Protein AF-A0A8B9VAT6-F1 (afdb_monomer_lite)

pLDDT: mean 74.16, std 18.54, range [31.31, 91.75]

Foldseek 3Di:
DDPPPPPLAQEAEPCDACPDDPVRVVVCLVVNRHYDDNCLNNVLVVLLVVVVVVCVVVVDFPCPVCQVVLLVVVVVVQVVVQVVCCVVVDPPPDRDRRDDDPVVVVCSSDQGSVNCSVVSSVVVSVVVVPPDDPPPRDDVCVVVPPDPPDRDDDDDDPDD

Radius of gyration: 25.6 Å; chains: 1; bounding box: 52×37×75 Å

Structure (mmCIF, N/CA/C/O backbone):
data_AF-A0A8B9VAT6-F1
#
_entry.id   AF-A0A8B9VAT6-F1
#
loop_
_atom_site.group_PDB
_atom_site.id
_atom_site.type_symbol
_atom_site.label_atom_id
_atom_site.label_alt_id
_atom_site.label_comp_id
_atom_site.label_asym_id
_atom_site.label_entity_id
_atom_site.label_seq_id
_atom_site.pdbx_PDB_ins_code
_atom_site.Cartn_x
_atom_site.Cartn_y
_atom_site.Cartn_z
_atom_site.occupancy
_atom_site.B_iso_or_equiv
_atom_site.auth_seq_id
_atom_site.auth_comp_id
_atom_site.auth_asym_id
_atom_site.auth_atom_id
_atom_site.pdbx_PDB_model_num
ATOM 1 N N . MET A 1 1 ? 14.897 -12.722 -44.989 1.00 36.59 1 MET A N 1
ATOM 2 C CA . MET A 1 1 ? 15.269 -13.260 -43.665 1.00 36.59 1 MET A CA 1
ATOM 3 C C . MET A 1 1 ? 15.553 -12.080 -42.748 1.00 36.59 1 MET A C 1
ATOM 5 O O . MET A 1 1 ? 16.642 -11.536 -42.820 1.00 36.59 1 MET A O 1
ATOM 9 N N . SER A 1 2 ? 14.577 -11.650 -41.948 1.00 35.59 2 SER A N 1
ATOM 10 C CA . SER A 1 2 ? 14.833 -10.763 -40.804 1.00 35.59 2 SER A CA 1
ATOM 11 C C . SER A 1 2 ? 14.401 -11.526 -39.558 1.00 35.59 2 SER A C 1
ATOM 13 O O . SER A 1 2 ? 13.264 -12.006 -39.544 1.00 35.59 2 SER A O 1
ATOM 15 N N . PRO A 1 3 ? 15.266 -11.694 -38.545 1.00 41.88 3 PRO A N 1
ATOM 16 C CA . PRO A 1 3 ? 14.880 -12.335 -37.304 1.00 41.88 3 PRO A CA 1
ATOM 17 C C . PRO A 1 3 ? 14.012 -11.326 -36.555 1.00 41.88 3 PRO A C 1
ATOM 19 O O . PRO A 1 3 ? 14.502 -10.460 -35.835 1.00 41.88 3 PRO A O 1
ATOM 22 N N . LEU A 1 4 ? 12.703 -11.370 -36.796 1.00 43.28 4 LEU A N 1
ATOM 23 C CA . LEU A 1 4 ? 11.737 -10.692 -35.947 1.00 43.28 4 LEU A CA 1
ATOM 24 C C . LEU A 1 4 ? 11.827 -11.373 -34.586 1.00 43.28 4 LEU A C 1
ATOM 26 O O . LEU A 1 4 ? 11.283 -12.457 -34.393 1.00 43.28 4 LEU A O 1
ATOM 30 N N . LEU A 1 5 ? 12.567 -10.746 -33.671 1.00 45.16 5 LEU A N 1
ATOM 31 C CA . LEU A 1 5 ? 12.564 -11.084 -32.257 1.00 45.16 5 LEU A CA 1
ATOM 32 C C . LEU A 1 5 ? 11.091 -11.101 -31.816 1.00 45.16 5 LEU A C 1
ATOM 34 O O . LEU A 1 5 ? 10.416 -10.062 -31.777 1.00 45.16 5 LEU A O 1
ATOM 38 N N . CYS A 1 6 ? 10.566 -12.306 -31.608 1.00 42.56 6 CYS A N 1
ATOM 39 C CA . CYS A 1 6 ? 9.185 -12.527 -31.221 1.00 42.56 6 CYS A CA 1
ATOM 40 C C . CYS A 1 6 ? 9.069 -12.149 -29.745 1.00 42.56 6 CYS A C 1
ATOM 42 O O . CYS A 1 6 ? 9.354 -12.944 -28.856 1.00 42.56 6 CYS A O 1
ATOM 44 N N . LEU A 1 7 ? 8.735 -10.888 -29.482 1.00 57.84 7 LEU A N 1
ATOM 45 C CA . LEU A 1 7 ? 8.407 -10.423 -28.141 1.00 57.84 7 LEU A CA 1
ATOM 46 C C . LEU A 1 7 ? 7.005 -10.934 -27.808 1.00 57.84 7 LEU A C 1
ATOM 48 O O . LEU A 1 7 ? 6.017 -10.381 -28.280 1.00 57.84 7 LEU A O 1
ATOM 52 N N . CYS A 1 8 ? 6.934 -12.007 -27.022 1.00 60.34 8 CYS A N 1
ATOM 53 C CA . CYS A 1 8 ? 5.683 -12.645 -26.596 1.00 60.34 8 CYS A CA 1
ATOM 54 C C . CYS A 1 8 ? 5.060 -11.993 -25.346 1.00 60.34 8 CYS A C 1
ATOM 56 O O . CYS A 1 8 ? 4.186 -12.578 -24.708 1.00 60.34 8 CYS A O 1
ATOM 58 N N . PHE A 1 9 ? 5.526 -10.807 -24.956 1.00 71.50 9 PHE A N 1
ATOM 59 C CA . PHE A 1 9 ? 5.091 -10.140 -23.733 1.00 71.50 9 PHE A CA 1
ATOM 60 C C . PHE A 1 9 ? 3.952 -9.173 -24.024 1.00 71.50 9 PHE A C 1
ATOM 62 O O . PHE A 1 9 ? 4.032 -8.360 -24.940 1.00 71.50 9 PHE A O 1
ATOM 69 N N . GLN A 1 10 ? 2.903 -9.253 -23.212 1.00 81.38 10 GLN A N 1
ATOM 70 C CA . GLN A 1 10 ? 1.743 -8.364 -23.307 1.00 81.38 10 GLN A CA 1
ATOM 71 C C . GLN A 1 10 ? 1.898 -7.117 -22.422 1.00 81.38 10 GLN A C 1
ATOM 73 O O . GLN A 1 10 ? 1.242 -6.103 -22.657 1.00 81.38 10 GLN A O 1
ATOM 78 N N . ILE A 1 11 ? 2.781 -7.188 -21.419 1.00 85.62 11 ILE A N 1
ATOM 79 C CA . ILE A 1 11 ? 3.069 -6.116 -20.466 1.00 85.62 11 ILE A CA 1
ATOM 80 C C . ILE A 1 11 ? 4.584 -6.039 -20.255 1.00 85.62 11 ILE A C 1
ATOM 82 O O . ILE A 1 11 ? 5.236 -7.064 -20.053 1.00 85.62 11 ILE A O 1
ATOM 86 N N . ILE A 1 12 ? 5.127 -4.826 -20.276 1.00 86.94 12 ILE A N 1
ATOM 87 C CA . ILE A 1 12 ? 6.514 -4.505 -19.937 1.00 86.94 12 ILE A CA 1
ATOM 88 C C . ILE A 1 12 ? 6.495 -3.598 -18.709 1.00 86.94 12 ILE A C 1
ATOM 90 O O . ILE A 1 12 ? 5.801 -2.583 -18.691 1.00 86.94 12 ILE A O 1
ATOM 94 N N . VAL A 1 13 ? 7.260 -3.965 -17.684 1.00 88.81 13 VAL A N 1
ATOM 95 C CA . VAL A 1 13 ? 7.408 -3.190 -16.448 1.00 88.81 13 VAL A CA 1
ATOM 96 C C . VAL A 1 13 ? 8.849 -2.715 -16.347 1.00 88.81 13 VAL A C 1
ATOM 98 O O . VAL A 1 13 ? 9.767 -3.524 -16.220 1.00 88.81 13 VAL A O 1
ATOM 101 N N . GLU A 1 14 ? 9.060 -1.407 -16.432 1.00 89.00 14 GLU A N 1
ATOM 102 C CA . GLU A 1 14 ? 10.400 -0.825 -16.447 1.00 89.00 14 GLU A CA 1
ATOM 103 C C . GLU A 1 14 ? 10.951 -0.655 -15.025 1.00 89.00 14 GLU A C 1
ATOM 105 O O . GLU A 1 14 ? 10.884 0.412 -14.435 1.00 89.00 14 GLU A O 1
ATOM 110 N N . ALA A 1 15 ? 11.494 -1.724 -14.442 1.00 85.25 15 ALA A N 1
ATOM 111 C CA . ALA A 1 15 ? 12.074 -1.670 -13.092 1.00 85.25 15 ALA A CA 1
ATOM 112 C C . ALA A 1 15 ? 13.483 -1.039 -13.034 1.00 85.25 15 ALA A C 1
ATOM 114 O O . ALA A 1 15 ? 13.994 -0.726 -11.963 1.00 85.25 15 ALA A O 1
ATOM 115 N N . ALA A 1 16 ? 14.151 -0.890 -14.179 1.00 88.50 16 ALA A N 1
ATOM 116 C CA . ALA A 1 16 ? 15.405 -0.147 -14.285 1.00 88.50 16 ALA A CA 1
ATOM 117 C C . ALA A 1 16 ? 15.121 1.295 -14.729 1.00 88.50 16 ALA A C 1
ATOM 119 O O . ALA A 1 16 ? 14.020 1.590 -15.182 1.00 88.50 16 ALA A O 1
ATOM 120 N N . ASN A 1 17 ? 16.101 2.193 -14.614 1.00 87.06 17 ASN A N 1
ATOM 121 C CA . ASN A 1 17 ? 15.976 3.566 -15.114 1.00 87.06 17 ASN A CA 1
ATOM 122 C C . ASN A 1 17 ? 16.376 3.619 -16.594 1.00 87.06 17 ASN A C 1
ATOM 124 O O . ASN A 1 17 ? 17.519 3.306 -16.927 1.00 87.06 17 ASN A O 1
ATOM 128 N N . GLY A 1 18 ? 15.447 4.008 -17.467 1.00 86.06 18 GLY A N 1
ATOM 129 C CA . GLY A 1 18 ? 15.633 4.077 -18.918 1.00 86.06 18 GLY A CA 1
ATOM 130 C C . GLY A 1 18 ? 16.002 2.755 -19.615 1.00 86.06 18 GLY A C 1
ATOM 131 O O . GLY A 1 18 ? 16.940 2.756 -20.413 1.00 86.06 18 GLY A O 1
ATOM 132 N N . PRO A 1 19 ? 15.322 1.618 -19.355 1.00 87.88 19 PRO A N 1
ATOM 133 C CA . PRO A 1 19 ? 15.660 0.341 -19.985 1.00 87.88 19 PRO A CA 1
ATOM 134 C C . PRO A 1 19 ? 15.210 0.256 -21.446 1.00 87.88 19 PRO A C 1
ATOM 136 O O . PRO A 1 19 ? 15.727 -0.571 -22.199 1.00 87.88 19 PRO A O 1
ATOM 139 N N . THR A 1 20 ? 14.239 1.078 -21.854 1.00 87.38 20 THR A N 1
ATOM 140 C CA . THR A 1 20 ? 13.719 1.102 -23.221 1.00 87.38 20 THR A CA 1
ATOM 141 C C . THR A 1 20 ? 14.171 2.362 -23.948 1.00 87.38 20 THR A C 1
ATOM 143 O O . THR A 1 20 ? 14.253 3.457 -23.394 1.00 87.38 20 THR A O 1
ATOM 146 N N . THR A 1 21 ? 14.503 2.203 -25.227 1.00 89.75 21 THR A N 1
ATOM 147 C CA . THR A 1 21 ? 14.807 3.338 -26.100 1.00 89.75 21 THR A CA 1
ATOM 148 C C . THR A 1 21 ? 13.512 3.895 -26.698 1.00 89.75 21 THR A C 1
ATOM 150 O O . THR A 1 21 ? 12.555 3.136 -26.869 1.00 89.75 21 THR A O 1
ATOM 153 N N . PRO A 1 22 ? 13.472 5.177 -27.110 1.00 87.12 22 PRO A N 1
ATOM 154 C CA . PRO A 1 22 ? 12.295 5.750 -27.771 1.00 87.12 22 PRO A CA 1
ATOM 155 C C . PRO A 1 22 ? 11.841 4.938 -28.995 1.00 87.12 22 PRO A C 1
ATOM 157 O O . PRO A 1 22 ? 10.659 4.659 -29.155 1.00 87.12 22 PRO A O 1
ATOM 160 N N . ALA A 1 23 ? 12.795 4.449 -29.795 1.00 87.19 23 ALA A N 1
ATOM 161 C CA . ALA A 1 23 ? 12.507 3.596 -30.947 1.00 87.19 23 ALA A CA 1
ATOM 162 C C . ALA A 1 23 ? 11.880 2.243 -30.553 1.00 87.19 23 ALA A C 1
ATOM 164 O O . ALA A 1 23 ? 11.025 1.726 -31.268 1.00 87.19 23 ALA A O 1
ATOM 165 N N . ALA A 1 24 ? 12.284 1.657 -29.419 1.00 86.50 24 ALA A N 1
ATOM 166 C CA . ALA A 1 24 ? 11.663 0.437 -28.905 1.00 86.50 24 ALA A CA 1
ATOM 167 C C . ALA A 1 24 ? 10.240 0.700 -28.390 1.00 86.50 24 ALA A C 1
ATOM 169 O O . ALA A 1 24 ? 9.348 -0.112 -28.630 1.00 86.50 24 ALA A O 1
ATOM 170 N N . HIS A 1 25 ? 10.014 1.850 -27.749 1.00 85.19 25 HIS A N 1
ATOM 171 C CA . HIS A 1 25 ? 8.692 2.259 -27.281 1.00 85.19 25 HIS A CA 1
ATOM 172 C C . HIS A 1 25 ? 7.684 2.374 -28.434 1.00 85.19 25 HIS A C 1
ATOM 174 O O . HIS A 1 25 ? 6.582 1.836 -28.336 1.00 85.19 25 HIS A O 1
ATOM 180 N N . ASP A 1 26 ? 8.086 2.963 -29.565 1.00 87.06 26 ASP A N 1
ATOM 181 C CA . ASP A 1 26 ? 7.241 3.055 -30.764 1.00 87.06 26 ASP A CA 1
ATOM 182 C C . ASP A 1 26 ? 6.840 1.670 -31.297 1.00 87.06 26 ASP A C 1
ATOM 184 O O . ASP A 1 26 ? 5.690 1.443 -31.681 1.00 87.06 26 ASP A O 1
ATOM 188 N N . ILE A 1 27 ? 7.767 0.707 -31.267 1.00 87.25 27 ILE A N 1
ATOM 189 C CA . ILE A 1 27 ? 7.497 -0.683 -31.662 1.00 87.25 27 ILE A CA 1
ATOM 190 C C . ILE A 1 27 ? 6.514 -1.345 -30.685 1.00 87.25 27 ILE A C 1
ATOM 192 O O . ILE A 1 27 ? 5.635 -2.093 -31.117 1.00 87.25 27 ILE A O 1
ATOM 196 N N . PHE A 1 28 ? 6.632 -1.086 -29.380 1.00 87.69 28 PHE A N 1
ATOM 197 C CA . PHE A 1 28 ? 5.715 -1.627 -28.372 1.00 87.69 28 PHE A CA 1
ATOM 198 C C . PHE A 1 28 ? 4.300 -1.065 -28.520 1.00 87.69 28 PHE A C 1
ATOM 200 O O . PHE A 1 28 ? 3.339 -1.834 -28.477 1.00 87.69 28 PHE A O 1
ATOM 207 N N . LEU A 1 29 ? 4.173 0.237 -28.794 1.00 84.75 29 LEU A N 1
ATOM 208 C CA . LEU A 1 29 ? 2.889 0.883 -29.070 1.00 84.75 29 LEU A CA 1
ATOM 209 C C . LEU A 1 29 ? 2.216 0.298 -30.318 1.00 84.75 29 LEU A C 1
ATOM 211 O O . LEU A 1 29 ? 1.038 -0.049 -30.276 1.00 84.75 29 LEU A O 1
ATOM 215 N N . GLN A 1 30 ? 2.967 0.112 -31.409 1.00 86.38 30 GLN A N 1
ATOM 216 C CA . GLN A 1 30 ? 2.449 -0.506 -32.639 1.00 86.38 30 GLN A CA 1
ATOM 217 C C . GLN A 1 30 ? 1.995 -1.956 -32.431 1.00 86.38 30 GLN A C 1
ATOM 219 O O . GLN A 1 30 ? 1.085 -2.426 -33.112 1.00 86.38 30 GLN A O 1
ATOM 224 N N . ARG A 1 31 ? 2.619 -2.669 -31.487 1.00 85.31 31 ARG A N 1
ATOM 225 C CA . ARG A 1 31 ? 2.278 -4.050 -31.117 1.00 85.31 31 ARG A CA 1
ATOM 226 C C . ARG A 1 31 ? 1.216 -4.145 -30.017 1.00 85.31 31 ARG A C 1
ATOM 228 O O . ARG A 1 31 ? 0.909 -5.255 -29.592 1.00 85.31 31 ARG A O 1
ATOM 235 N N . ASN A 1 32 ? 0.647 -3.018 -29.579 1.00 84.75 32 ASN A N 1
ATOM 236 C CA . ASN A 1 32 ? -0.350 -2.940 -28.509 1.00 84.75 32 ASN A CA 1
ATOM 237 C C . ASN A 1 32 ? 0.127 -3.571 -27.181 1.00 84.75 32 ASN A C 1
ATOM 239 O O . ASN A 1 32 ? -0.647 -4.210 -26.470 1.00 84.75 32 ASN A O 1
ATOM 243 N N . ILE A 1 33 ? 1.418 -3.416 -26.866 1.00 86.12 33 ILE A N 1
ATOM 244 C CA . ILE A 1 33 ? 2.034 -3.885 -25.618 1.00 86.12 33 ILE A CA 1
ATOM 245 C C . ILE A 1 33 ? 1.939 -2.764 -24.579 1.00 86.12 33 ILE A C 1
ATOM 247 O O . ILE A 1 33 ? 2.362 -1.635 -24.836 1.00 86.12 33 ILE A O 1
ATOM 251 N N . LEU A 1 34 ? 1.412 -3.070 -23.391 1.00 86.12 34 LEU A N 1
ATOM 252 C CA . LEU A 1 34 ? 1.343 -2.109 -22.289 1.00 86.12 34 LEU A CA 1
ATOM 253 C C . LEU A 1 34 ? 2.732 -1.920 -21.669 1.00 86.12 34 LEU A C 1
ATOM 255 O O . LEU A 1 34 ? 3.312 -2.876 -21.162 1.00 86.12 34 LEU A O 1
ATOM 259 N N . VAL A 1 35 ? 3.238 -0.687 -21.647 1.00 87.31 35 VAL A N 1
ATOM 260 C CA . VAL A 1 35 ? 4.500 -0.342 -20.976 1.00 87.31 35 VAL A CA 1
ATOM 261 C C . VAL A 1 35 ? 4.199 0.479 -19.724 1.00 87.31 35 VAL A C 1
ATOM 263 O O . VAL A 1 35 ? 3.643 1.574 -19.815 1.00 87.31 35 VAL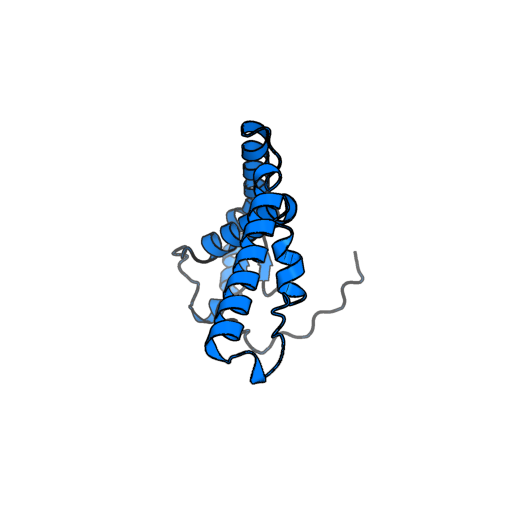 A O 1
ATOM 266 N N . ILE A 1 36 ? 4.559 -0.048 -18.552 1.00 87.88 36 ILE A N 1
ATOM 267 C CA . ILE A 1 36 ? 4.503 0.682 -17.283 1.00 87.88 36 ILE A CA 1
ATOM 268 C C . ILE A 1 36 ? 5.841 1.417 -17.105 1.00 87.88 36 ILE A C 1
ATOM 270 O O . ILE A 1 36 ? 6.873 0.748 -17.019 1.00 87.88 36 ILE A O 1
ATOM 274 N N . PRO A 1 37 ? 5.835 2.761 -17.048 1.00 88.31 37 PRO A N 1
ATOM 275 C CA . PRO A 1 37 ? 7.049 3.563 -17.127 1.00 88.31 37 PRO A CA 1
ATOM 276 C C . PRO A 1 37 ? 7.899 3.478 -15.859 1.00 88.31 37 PRO A C 1
ATOM 278 O O . PRO A 1 37 ? 7.371 3.442 -14.742 1.00 88.31 37 PRO A O 1
ATOM 281 N N . ASP A 1 38 ? 9.209 3.582 -16.043 1.00 87.88 38 ASP A N 1
ATOM 282 C CA . ASP A 1 38 ? 10.222 3.551 -14.986 1.00 87.88 38 ASP A CA 1
ATOM 283 C C . ASP A 1 38 ? 9.994 4.565 -13.861 1.00 87.88 38 ASP A C 1
ATOM 285 O O . ASP A 1 38 ? 10.037 4.212 -12.684 1.00 87.88 38 ASP A O 1
ATOM 289 N N . VAL A 1 39 ? 9.637 5.805 -14.203 1.00 85.75 39 VAL A N 1
ATOM 290 C CA . VAL A 1 39 ? 9.337 6.875 -13.239 1.00 85.75 39 VAL A CA 1
ATOM 291 C C . VAL A 1 39 ? 8.237 6.463 -12.260 1.00 85.75 39 VAL A C 1
ATOM 293 O O . VAL A 1 39 ? 8.222 6.934 -11.129 1.00 85.75 39 VAL A O 1
ATOM 296 N N . TYR A 1 40 ? 7.303 5.605 -12.679 1.00 87.12 40 TYR A N 1
ATOM 297 C CA . TYR A 1 40 ? 6.243 5.112 -11.804 1.00 87.12 40 TYR A CA 1
ATOM 298 C C . TYR A 1 40 ? 6.676 3.862 -11.029 1.00 87.12 40 TYR A C 1
ATOM 300 O O . TYR A 1 40 ? 6.510 3.818 -9.815 1.00 87.12 40 TYR A O 1
ATOM 308 N N . VAL A 1 41 ? 7.256 2.863 -11.700 1.00 87.75 41 VAL A N 1
ATOM 309 C CA . VAL A 1 41 ? 7.659 1.594 -11.061 1.00 87.75 41 VAL A CA 1
ATOM 310 C C . VAL A 1 41 ? 8.723 1.830 -9.986 1.00 87.75 41 VAL A C 1
ATOM 312 O O . VAL A 1 41 ? 8.633 1.288 -8.884 1.00 87.75 41 VAL A O 1
ATOM 315 N N . ASN A 1 42 ? 9.685 2.706 -10.269 1.00 87.62 42 ASN A N 1
ATOM 316 C CA . ASN A 1 42 ? 10.824 2.969 -9.391 1.00 87.62 42 ASN A CA 1
ATOM 317 C C . ASN A 1 42 ? 10.494 3.980 -8.282 1.00 87.62 42 ASN A C 1
ATOM 319 O O . ASN A 1 42 ? 11.249 4.102 -7.313 1.00 87.62 42 ASN A O 1
ATOM 323 N N . ALA A 1 43 ? 9.344 4.663 -8.360 1.00 87.94 43 ALA A N 1
ATOM 324 C CA . ALA A 1 43 ? 8.897 5.606 -7.333 1.00 87.94 43 ALA A CA 1
ATOM 325 C C . ALA A 1 43 ? 8.682 4.942 -5.965 1.00 87.94 43 ALA A C 1
ATOM 327 O O . ALA A 1 43 ? 8.744 5.621 -4.938 1.00 87.94 43 ALA A O 1
ATOM 328 N N . GLY A 1 44 ? 8.474 3.621 -5.924 1.00 87.62 44 GLY A N 1
ATOM 329 C CA . GLY A 1 44 ? 8.298 2.893 -4.670 1.00 87.62 44 GLY A CA 1
ATOM 330 C C . GLY A 1 44 ? 9.517 2.978 -3.748 1.00 87.62 44 GLY A C 1
ATOM 331 O O . GLY A 1 44 ? 9.362 3.253 -2.560 1.00 87.62 44 GLY A O 1
ATOM 332 N N . GLY A 1 45 ? 10.730 2.840 -4.296 1.00 87.00 45 GLY A N 1
ATOM 333 C CA . GLY A 1 45 ? 11.966 2.972 -3.516 1.00 87.00 45 GLY A CA 1
ATOM 334 C C . GLY A 1 45 ? 12.130 4.379 -2.941 1.00 87.00 45 GLY A C 1
ATOM 335 O O . GLY A 1 45 ? 12.361 4.542 -1.747 1.00 87.00 45 GLY A O 1
ATOM 336 N N . VAL A 1 46 ? 11.894 5.400 -3.771 1.00 89.06 46 VAL A N 1
ATOM 337 C CA . VAL A 1 46 ? 11.946 6.814 -3.360 1.00 89.06 46 VAL A CA 1
ATOM 338 C C . VAL A 1 46 ? 10.915 7.120 -2.266 1.00 89.06 46 VAL A C 1
ATOM 340 O O . VAL A 1 46 ? 11.220 7.830 -1.310 1.00 89.06 46 VAL A O 1
ATOM 343 N N . THR A 1 47 ? 9.713 6.548 -2.369 1.00 88.94 47 THR A N 1
ATOM 344 C CA . THR A 1 47 ? 8.627 6.730 -1.391 1.00 88.94 47 THR A CA 1
ATOM 345 C C . THR A 1 47 ? 8.990 6.144 -0.026 1.00 88.94 47 THR A C 1
ATOM 347 O O . THR A 1 47 ? 8.798 6.795 0.999 1.00 88.94 47 THR A O 1
ATOM 350 N N . VAL A 1 48 ? 9.564 4.937 0.011 1.00 87.94 48 VAL A N 1
ATOM 351 C CA . VAL A 1 48 ? 9.977 4.313 1.279 1.00 87.94 48 VAL A CA 1
ATOM 352 C C . VAL A 1 48 ? 11.176 5.042 1.892 1.00 87.94 48 VAL A C 1
ATOM 354 O O . VAL A 1 48 ? 11.186 5.269 3.100 1.00 87.94 48 VAL A O 1
ATOM 357 N N . SER A 1 49 ? 12.137 5.500 1.082 1.00 88.19 49 SER A N 1
ATOM 358 C CA . SER A 1 49 ? 13.242 6.342 1.568 1.00 88.19 49 SER A CA 1
ATOM 359 C C . SER A 1 49 ? 12.753 7.677 2.139 1.00 88.19 49 SER A C 1
ATOM 361 O O . SER A 1 49 ? 13.303 8.173 3.122 1.00 88.19 49 SER A O 1
ATOM 363 N N . PHE A 1 50 ? 11.689 8.251 1.575 1.00 88.50 50 PHE A N 1
ATOM 364 C CA . PHE A 1 50 ? 11.054 9.437 2.143 1.00 88.50 50 PHE A CA 1
ATOM 365 C C . PHE A 1 50 ? 10.440 9.156 3.525 1.00 88.50 50 PHE A C 1
ATOM 367 O O . PHE A 1 50 ? 10.609 9.957 4.445 1.00 88.50 50 PHE A O 1
ATOM 374 N N . PHE A 1 51 ? 9.792 8.001 3.715 1.00 88.44 51 PHE A N 1
ATOM 375 C CA . PHE A 1 51 ? 9.291 7.595 5.033 1.00 88.44 51 PHE A CA 1
ATOM 376 C C . PHE A 1 51 ? 10.414 7.346 6.045 1.00 88.44 51 PHE A C 1
ATOM 378 O O . PHE A 1 51 ? 10.277 7.717 7.210 1.00 88.44 51 PHE A O 1
ATOM 385 N N . GLU A 1 52 ? 11.542 6.783 5.613 1.00 87.38 52 GLU A N 1
ATOM 386 C CA . GLU A 1 52 ? 12.727 6.626 6.462 1.00 87.38 52 GLU A CA 1
ATOM 387 C C . GLU A 1 52 ? 13.275 7.985 6.919 1.00 87.38 52 GLU A C 1
ATOM 389 O O . GLU A 1 52 ? 13.544 8.190 8.105 1.00 87.38 52 GLU A O 1
ATOM 394 N N . TRP A 1 53 ? 13.371 8.952 6.004 1.00 88.75 53 TRP A N 1
ATOM 395 C CA . TRP A 1 53 ? 13.783 10.312 6.345 1.00 88.75 53 TRP A CA 1
ATOM 396 C C . TRP A 1 53 ? 12.828 10.970 7.353 1.00 88.75 53 TRP A C 1
ATOM 398 O O . TRP A 1 53 ? 13.279 11.534 8.351 1.00 88.75 53 TRP A O 1
ATOM 408 N N . LEU A 1 54 ? 11.511 10.832 7.162 1.00 85.31 54 LEU A N 1
ATOM 409 C CA . LEU A 1 54 ? 10.513 11.335 8.113 1.00 85.31 54 LEU A CA 1
ATOM 410 C C . LEU A 1 54 ? 10.617 10.669 9.490 1.00 85.31 54 LEU A C 1
ATOM 412 O O . LEU A 1 54 ? 10.484 11.346 10.512 1.00 85.31 54 LEU A O 1
ATOM 416 N N . LYS A 1 55 ? 10.877 9.360 9.544 1.00 82.94 55 LYS A N 1
ATOM 417 C CA . LYS A 1 55 ? 11.119 8.646 10.803 1.00 82.94 55 LYS A CA 1
ATOM 418 C C . LYS A 1 55 ? 12.349 9.200 11.522 1.00 82.94 55 LYS A C 1
ATOM 420 O O . LYS A 1 55 ? 12.294 9.439 12.728 1.00 82.94 55 LYS A O 1
ATOM 425 N N . ASN A 1 56 ? 13.434 9.432 10.784 1.00 85.94 56 ASN A N 1
ATOM 426 C CA . ASN A 1 56 ? 14.680 9.954 11.339 1.00 85.94 56 ASN A CA 1
ATOM 427 C C . ASN A 1 56 ? 14.502 11.354 11.937 1.00 85.94 56 ASN A C 1
ATOM 429 O O . ASN A 1 56 ? 15.084 11.632 12.979 1.00 85.94 56 ASN A O 1
ATOM 433 N N . LEU A 1 57 ? 13.656 12.200 11.339 1.00 84.94 57 LEU A N 1
ATOM 434 C CA . LEU A 1 57 ? 13.318 13.516 11.894 1.00 84.94 57 LEU A CA 1
ATOM 435 C C . LEU A 1 57 ? 12.482 13.441 13.175 1.00 84.94 57 LEU A C 1
ATOM 437 O O . LEU A 1 57 ? 12.678 14.237 14.090 1.00 84.94 57 LEU A O 1
ATOM 441 N N . ASN A 1 58 ? 11.528 12.512 13.240 1.00 79.62 58 ASN A N 1
ATOM 442 C CA . ASN A 1 58 ? 10.608 12.420 14.373 1.00 79.62 58 ASN A CA 1
ATOM 443 C C . ASN A 1 58 ? 11.210 11.698 15.588 1.00 79.62 58 ASN A C 1
ATOM 445 O O . ASN A 1 58 ? 10.636 11.779 16.668 1.00 79.62 58 ASN A O 1
ATOM 449 N N . HIS A 1 59 ? 12.331 10.980 15.430 1.00 76.44 59 HIS A N 1
ATOM 450 C CA . HIS A 1 59 ? 13.008 10.197 16.480 1.00 76.44 59 HIS A CA 1
ATOM 451 C C . HIS A 1 59 ? 12.098 9.241 17.281 1.00 76.44 59 HIS A C 1
ATOM 453 O O . HIS A 1 59 ? 12.466 8.761 18.354 1.00 76.44 59 HIS A O 1
ATOM 459 N N . VAL A 1 60 ? 10.915 8.921 16.755 1.00 75.38 60 VAL A N 1
ATOM 460 C CA . VAL A 1 60 ? 9.904 8.088 17.404 1.00 75.38 60 VAL A CA 1
ATOM 461 C C . VAL A 1 60 ? 9.443 7.035 16.408 1.00 75.38 60 VAL A C 1
ATOM 463 O O . VAL A 1 60 ? 9.104 7.343 15.267 1.00 75.38 60 VAL A O 1
ATOM 466 N N . SER A 1 61 ? 9.426 5.774 16.841 1.00 73.81 61 SER A N 1
ATOM 467 C CA . SER A 1 61 ? 8.832 4.690 16.059 1.00 73.81 61 SER A CA 1
ATOM 468 C C . SER A 1 61 ? 7.339 4.949 15.882 1.00 73.81 61 SER A C 1
ATOM 470 O O . SER A 1 61 ? 6.626 5.160 16.868 1.00 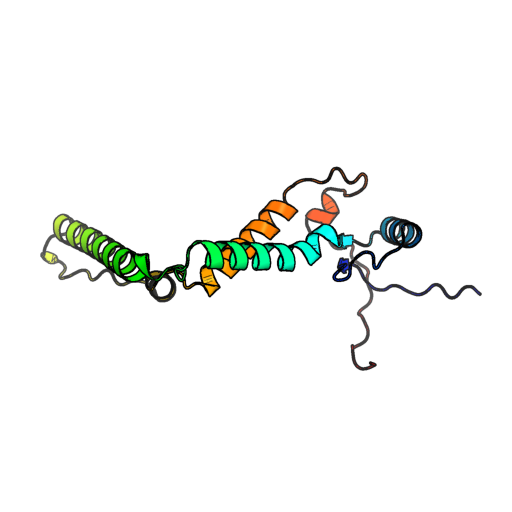73.81 61 SER A O 1
ATOM 472 N N . TYR A 1 62 ? 6.863 4.904 14.641 1.00 73.75 62 TYR A N 1
ATOM 473 C CA . TYR A 1 62 ? 5.440 5.031 14.357 1.00 73.75 62 TYR A CA 1
ATOM 474 C C . TYR A 1 62 ? 4.621 4.009 15.165 1.00 73.75 62 TYR A C 1
ATOM 476 O O . TYR A 1 62 ? 5.064 2.883 15.396 1.00 73.75 62 TYR A O 1
ATOM 484 N N . GLY A 1 63 ? 3.459 4.437 15.664 1.00 73.62 63 GLY A N 1
ATOM 485 C CA . GLY A 1 63 ? 2.585 3.634 16.524 1.00 73.62 63 GLY A CA 1
ATOM 486 C C . GLY A 1 63 ? 3.030 3.535 17.988 1.00 73.62 63 GLY A C 1
ATOM 487 O O . GLY A 1 63 ? 2.196 3.305 18.854 1.00 73.62 63 GLY A O 1
ATOM 488 N N . ARG A 1 64 ? 4.303 3.788 18.334 1.00 75.12 64 ARG A N 1
ATOM 489 C CA . ARG A 1 64 ? 4.811 3.584 19.708 1.00 75.12 64 ARG A CA 1
ATOM 490 C C . ARG A 1 64 ? 4.122 4.447 20.766 1.00 75.12 64 ARG A C 1
ATOM 492 O O . ARG A 1 64 ? 3.996 4.012 21.905 1.00 75.12 64 ARG A O 1
ATOM 499 N N . LEU A 1 65 ? 3.704 5.658 20.404 1.00 76.19 65 LEU A N 1
ATOM 500 C CA . LEU A 1 65 ? 3.023 6.578 21.322 1.00 76.19 65 LEU A CA 1
ATOM 501 C C . LEU A 1 65 ? 1.501 6.394 21.342 1.00 76.19 65 LEU A C 1
ATOM 503 O O . LEU A 1 65 ? 0.866 6.804 22.308 1.00 76.19 65 LEU A O 1
ATOM 507 N N . SER A 1 66 ? 0.915 5.804 20.296 1.00 79.50 66 SER A N 1
ATOM 508 C CA . SER A 1 66 ? -0.539 5.718 20.134 1.00 79.50 66 SER A CA 1
ATOM 509 C C . SER A 1 66 ? -1.105 4.320 20.358 1.00 79.50 66 SER A C 1
ATOM 511 O O . SER A 1 66 ? -2.294 4.207 20.618 1.00 79.50 66 SER A O 1
ATOM 513 N N . PHE A 1 67 ? -0.281 3.268 20.348 1.00 79.19 67 PHE A N 1
ATOM 514 C CA . PHE A 1 67 ? -0.733 1.875 20.412 1.00 79.19 67 PHE A CA 1
ATOM 515 C C . PHE A 1 67 ? -1.672 1.590 21.585 1.00 79.19 67 PHE A C 1
ATOM 517 O O . PHE A 1 67 ? -2.770 1.075 21.399 1.00 79.19 67 PHE A O 1
ATOM 524 N N . GLN A 1 68 ? -1.248 1.944 22.803 1.00 80.50 68 GLN A N 1
ATOM 525 C CA . GLN A 1 68 ? -2.054 1.709 23.998 1.00 80.50 68 GLN A CA 1
ATOM 526 C C . GLN A 1 68 ? -3.337 2.545 23.968 1.00 80.50 68 GLN A C 1
ATOM 528 O O . GLN A 1 68 ? -4.407 2.036 24.280 1.00 80.50 68 GLN A O 1
ATOM 533 N N . TYR A 1 69 ? -3.241 3.801 23.528 1.00 82.19 69 TYR A N 1
ATOM 534 C CA . TYR A 1 69 ? -4.388 4.698 23.431 1.00 82.19 69 TYR A CA 1
ATOM 535 C C . TYR A 1 69 ? -5.427 4.213 22.405 1.00 82.19 69 TYR A C 1
ATOM 537 O O . TYR A 1 69 ? -6.623 4.202 22.687 1.00 82.19 69 TYR A O 1
ATOM 545 N N . GLU A 1 70 ? -4.986 3.774 21.225 1.00 82.94 70 GLU A N 1
ATOM 546 C CA . GLU A 1 70 ? -5.841 3.222 20.168 1.00 82.94 70 GLU A CA 1
ATOM 547 C C . GLU A 1 70 ? -6.498 1.908 20.597 1.00 82.94 70 GLU A C 1
ATOM 549 O O . GLU A 1 70 ? -7.687 1.693 20.337 1.00 82.94 70 GLU A O 1
ATOM 554 N N . TRP A 1 71 ? -5.745 1.051 21.290 1.00 80.56 71 TRP A N 1
ATOM 555 C CA . TRP A 1 71 ? -6.247 -0.209 21.824 1.00 80.56 71 TRP A CA 1
ATOM 556 C C . TRP A 1 71 ? -7.326 0.026 22.887 1.00 80.56 71 TRP A C 1
ATOM 558 O O . TRP A 1 71 ? -8.430 -0.511 22.778 1.00 80.56 71 TRP A O 1
ATOM 568 N N . GLU A 1 72 ? -7.049 0.889 23.870 1.00 85.19 72 GLU A N 1
ATOM 569 C CA . GLU A 1 72 ? -8.004 1.261 24.919 1.00 85.19 72 GLU A CA 1
ATOM 570 C C . GLU A 1 72 ? -9.248 1.940 24.333 1.00 85.19 72 GLU A C 1
ATOM 572 O O . GLU A 1 72 ? -10.369 1.619 24.723 1.00 85.19 72 GLU A O 1
ATOM 577 N N . SER A 1 73 ? -9.079 2.832 23.354 1.00 88.38 73 SER A N 1
ATOM 578 C CA . SER A 1 73 ? -10.194 3.493 22.668 1.00 88.38 73 SER A CA 1
ATOM 579 C C . SER A 1 73 ? -11.081 2.492 21.923 1.00 88.38 73 SER A C 1
ATOM 581 O O . SER A 1 73 ? -12.301 2.494 22.095 1.00 88.38 73 SER A O 1
ATOM 583 N N . SER A 1 74 ? -10.479 1.574 21.162 1.00 86.12 74 SER A N 1
ATOM 584 C CA . SER A 1 74 ? -11.209 0.525 20.438 1.00 86.12 74 SER A CA 1
ATOM 585 C C . SER A 1 74 ? -11.974 -0.390 21.393 1.00 86.12 74 SER A C 1
ATOM 587 O O . SER A 1 74 ? -13.131 -0.728 21.140 1.00 86.12 74 SER A O 1
ATOM 589 N N . HIS A 1 75 ? -11.362 -0.750 22.522 1.00 87.69 75 HIS A N 1
ATOM 590 C CA . HIS A 1 75 ? -12.010 -1.555 23.551 1.00 87.69 75 HIS A CA 1
ATOM 591 C C . HIS A 1 75 ? -13.181 -0.809 24.208 1.00 87.69 75 HIS A C 1
ATOM 593 O O . HIS A 1 75 ? -14.272 -1.365 24.340 1.00 87.69 75 HIS A O 1
ATOM 599 N N . HIS A 1 76 ? -13.003 0.472 24.546 1.00 90.31 76 HIS A N 1
ATOM 600 C CA . HIS A 1 76 ? -14.077 1.308 25.086 1.00 90.31 76 HIS A CA 1
ATOM 601 C C . HIS A 1 76 ? -15.239 1.488 24.100 1.00 90.31 76 HIS A C 1
ATOM 603 O O . HIS A 1 76 ? -16.396 1.507 24.523 1.00 90.31 76 HIS A O 1
ATOM 609 N N . LEU A 1 77 ? -14.973 1.574 22.792 1.00 90.56 77 LEU A N 1
ATOM 610 C CA . LEU A 1 77 ? -16.025 1.615 21.772 1.00 90.56 77 LEU A CA 1
ATOM 611 C C . LEU A 1 77 ? -16.861 0.329 21.771 1.00 90.56 77 LEU A C 1
ATOM 613 O O . LEU A 1 77 ? -18.089 0.406 21.796 1.00 90.56 77 LEU A O 1
ATOM 617 N N . LEU A 1 78 ? -16.221 -0.845 21.801 1.00 89.88 78 LEU A N 1
ATOM 618 C CA . LEU A 1 78 ? -16.928 -2.132 21.855 1.00 89.88 78 LEU A CA 1
ATOM 619 C C . LEU A 1 78 ? -17.742 -2.276 23.148 1.00 89.88 78 LEU A C 1
ATOM 621 O O . LEU A 1 78 ? -18.905 -2.677 23.100 1.00 89.88 78 LEU A O 1
ATOM 625 N N . GLN A 1 79 ? -17.177 -1.863 24.287 1.00 88.69 79 GLN A N 1
ATOM 626 C CA . GLN A 1 79 ? -17.885 -1.845 25.570 1.00 88.69 79 GLN A CA 1
ATOM 627 C C . GLN A 1 79 ? -19.085 -0.891 25.567 1.00 88.69 79 GLN A C 1
ATOM 629 O O . GLN A 1 79 ? -20.138 -1.225 26.104 1.00 88.69 79 GLN A O 1
ATOM 634 N N . SER A 1 80 ? -18.961 0.280 24.940 1.00 91.56 80 SER A N 1
ATOM 635 C CA . 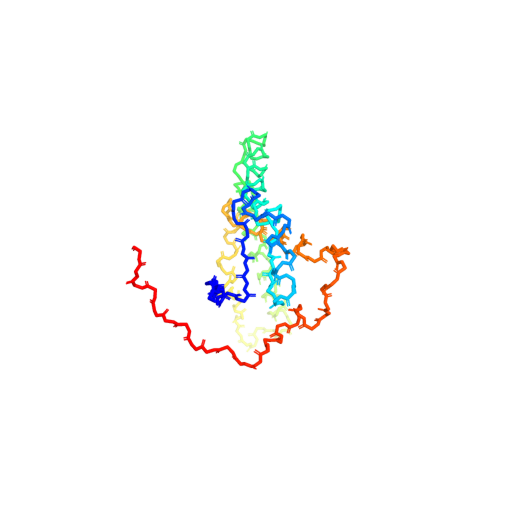SER A 1 80 ? -20.060 1.244 24.812 1.00 91.56 80 SER A CA 1
ATOM 636 C C . SER A 1 80 ? -21.218 0.682 23.981 1.00 91.56 80 SER A C 1
ATOM 638 O O . SER A 1 80 ? -22.388 0.813 24.360 1.00 91.56 80 SER A O 1
ATOM 640 N N . VAL A 1 81 ? -20.904 -0.011 22.880 1.00 90.94 81 VAL A N 1
ATOM 641 C CA . VAL A 1 81 ? -21.902 -0.713 22.059 1.00 90.94 81 VAL A CA 1
ATOM 642 C C . VAL A 1 81 ? -22.571 -1.826 22.864 1.00 90.94 81 VAL A C 1
ATOM 644 O O . VAL A 1 81 ? -23.800 -1.893 22.888 1.00 90.94 81 VAL A O 1
ATOM 647 N N . GLN A 1 82 ? -21.792 -2.645 23.574 1.00 87.75 82 GLN A N 1
ATOM 648 C CA . GLN A 1 82 ? -22.326 -3.691 24.446 1.00 87.75 82 GLN A CA 1
ATOM 649 C C . GLN A 1 82 ? -23.282 -3.111 25.497 1.00 87.75 82 GLN A C 1
ATOM 651 O O . GLN A 1 82 ? -24.431 -3.541 25.587 1.00 87.75 82 GLN A O 1
ATOM 656 N N . HIS A 1 83 ? -22.858 -2.078 26.228 1.00 87.56 83 HIS A N 1
ATOM 657 C CA . HIS A 1 83 ? -23.677 -1.445 27.260 1.00 87.56 83 HIS A CA 1
ATOM 658 C C . HIS A 1 83 ? -24.977 -0.855 26.692 1.00 87.56 83 HIS A C 1
ATOM 660 O O . HIS A 1 83 ? -26.044 -0.958 27.302 1.00 87.56 83 HIS A O 1
ATOM 666 N N . SER A 1 84 ? -24.910 -0.261 25.498 1.00 89.50 84 SER A N 1
ATOM 667 C CA . SER A 1 84 ? -26.082 0.289 24.810 1.00 89.50 84 SER A CA 1
ATOM 668 C C . SER A 1 84 ? -27.085 -0.805 24.434 1.00 89.50 84 SER A C 1
ATOM 670 O O . SER A 1 84 ? -28.287 -0.637 24.642 1.00 89.50 84 SER A O 1
ATOM 672 N N . LEU A 1 85 ? -26.605 -1.949 23.939 1.00 87.06 85 LEU A N 1
ATOM 673 C CA . LEU A 1 85 ? -27.450 -3.097 23.606 1.00 87.06 85 LEU A CA 1
ATOM 674 C C . LEU A 1 85 ? -28.081 -3.713 24.859 1.00 87.06 85 LEU A C 1
ATOM 676 O O . LEU A 1 85 ? -29.287 -3.953 24.879 1.00 87.06 85 LEU A O 1
ATOM 680 N N . GLU A 1 86 ? -27.311 -3.901 25.928 1.00 85.88 86 GLU A N 1
ATOM 681 C CA . GLU A 1 86 ? -27.818 -4.421 27.204 1.00 85.88 86 GLU A CA 1
ATOM 682 C C . GLU A 1 86 ? -28.892 -3.507 27.812 1.00 85.88 86 GLU A C 1
ATOM 684 O O . GLU A 1 86 ? -29.901 -3.983 28.344 1.00 85.88 86 GLU A O 1
ATOM 689 N N . ARG A 1 87 ? -28.726 -2.185 27.675 1.00 83.94 87 ARG A N 1
ATOM 690 C CA . ARG A 1 87 ? -29.725 -1.201 28.105 1.00 83.94 87 ARG A CA 1
ATOM 691 C C . ARG A 1 87 ? -31.003 -1.257 27.264 1.00 83.94 87 ARG A C 1
ATOM 693 O O . ARG A 1 87 ? -32.087 -1.125 27.826 1.00 83.94 87 ARG A O 1
ATOM 700 N N . CYS A 1 88 ? -30.894 -1.432 25.947 1.00 83.06 88 CYS A N 1
ATOM 701 C CA . CYS A 1 88 ? -32.044 -1.464 25.036 1.00 83.06 88 CYS A CA 1
ATOM 702 C C . CYS A 1 88 ? -32.841 -2.772 25.104 1.00 83.06 88 CYS A C 1
ATOM 704 O O . CYS A 1 88 ? -34.069 -2.738 25.068 1.00 83.06 88 CYS A O 1
ATOM 706 N N . PHE A 1 89 ? -32.165 -3.920 25.191 1.00 79.56 89 PHE A N 1
ATOM 707 C CA . PHE A 1 89 ? -32.812 -5.236 25.167 1.00 79.56 89 PHE A CA 1
ATOM 708 C C . PHE A 1 89 ? -33.189 -5.760 26.563 1.00 79.56 89 PHE A C 1
ATOM 710 O O . PHE A 1 89 ? -33.951 -6.723 26.668 1.00 79.56 89 PHE A O 1
ATOM 717 N N . GLY A 1 90 ? -32.717 -5.101 27.627 1.00 68.00 90 GLY A N 1
ATOM 718 C CA . GLY A 1 90 ? -32.966 -5.474 29.016 1.00 68.00 90 GLY A CA 1
ATOM 719 C C . GLY A 1 90 ? -32.268 -6.779 29.419 1.00 68.00 90 GLY A C 1
ATOM 720 O O . GLY A 1 90 ? -31.931 -7.624 28.592 1.00 68.00 90 GLY A O 1
ATOM 721 N N . LYS A 1 91 ? -32.101 -7.003 30.730 1.00 64.25 91 LYS A N 1
ATOM 722 C CA . LYS A 1 91 ? -31.454 -8.213 31.292 1.00 64.25 91 LYS A CA 1
ATOM 723 C C . LYS A 1 91 ? -32.171 -9.538 30.971 1.00 64.25 91 LYS A C 1
ATOM 725 O O . LYS A 1 91 ? -31.711 -10.594 31.389 1.00 64.25 91 LYS A O 1
ATOM 730 N N . ALA A 1 92 ? -33.289 -9.504 30.245 1.00 60.81 92 ALA A N 1
ATOM 731 C CA . ALA A 1 92 ? -34.104 -10.670 29.925 1.00 60.81 92 ALA A CA 1
ATOM 732 C C . ALA A 1 92 ? -33.398 -11.683 29.004 1.00 60.81 92 ALA A C 1
ATOM 734 O O . ALA A 1 92 ? -33.804 -12.841 28.967 1.00 60.81 92 ALA A O 1
ATOM 735 N N . AR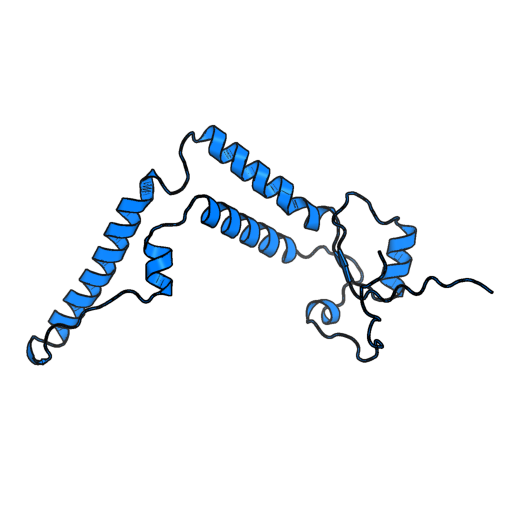G A 1 93 ? -32.353 -11.267 28.270 1.00 60.69 93 ARG A N 1
ATOM 736 C CA . ARG A 1 93 ? -31.648 -12.115 27.291 1.00 60.69 93 ARG A CA 1
ATOM 737 C C . ARG A 1 93 ? -30.217 -12.524 27.685 1.00 60.69 93 ARG A C 1
ATOM 739 O O . ARG A 1 93 ? -29.603 -13.265 26.927 1.00 60.69 93 ARG A O 1
ATOM 746 N N . GLY A 1 94 ? -29.726 -12.113 28.861 1.00 67.12 94 GLY A N 1
ATOM 747 C CA . GLY A 1 94 ? -28.340 -12.348 29.311 1.00 67.12 94 GLY A CA 1
ATOM 748 C C . GLY A 1 94 ? -27.334 -11.303 28.799 1.00 67.12 94 GLY A C 1
ATOM 749 O O . GLY A 1 94 ? -27.720 -10.377 28.087 1.00 67.12 94 GLY A O 1
ATOM 750 N N . GLU A 1 95 ? -26.060 -11.423 29.196 1.00 71.19 95 GLU A N 1
ATOM 751 C CA . GLU A 1 95 ? -24.962 -10.589 28.668 1.00 71.19 95 GLU A CA 1
ATOM 752 C C . GLU A 1 95 ? -24.793 -10.820 27.158 1.00 71.19 95 GLU A C 1
ATOM 754 O O . GLU A 1 95 ? -24.808 -11.964 26.696 1.00 71.19 95 GLU A O 1
ATOM 759 N N . ILE A 1 96 ? -24.628 -9.738 26.388 1.00 78.94 96 ILE A N 1
ATOM 760 C CA . ILE A 1 96 ? -24.372 -9.795 24.940 1.00 78.94 96 ILE A CA 1
ATOM 761 C C . ILE A 1 96 ? -22.916 -9.372 24.707 1.00 78.94 96 ILE A C 1
ATOM 763 O O . ILE A 1 96 ? -22.661 -8.192 24.460 1.00 78.94 96 ILE A O 1
ATOM 767 N N . PRO A 1 97 ? -21.941 -10.294 24.802 1.00 79.50 97 PRO A N 1
ATOM 768 C CA . PRO A 1 97 ? -20.538 -9.945 24.631 1.00 79.50 97 PRO A CA 1
ATOM 769 C C . PRO A 1 97 ? -20.266 -9.531 23.182 1.00 79.50 97 PRO A C 1
ATOM 771 O O . PRO A 1 97 ? -20.458 -10.315 22.250 1.00 79.50 97 PRO A O 1
ATOM 774 N N . ILE A 1 98 ? -19.791 -8.299 22.989 1.00 85.19 98 ILE A N 1
ATOM 775 C CA . ILE A 1 98 ? -19.334 -7.820 21.683 1.00 85.19 98 ILE A CA 1
ATOM 776 C C . ILE A 1 98 ? -17.833 -8.076 21.586 1.00 85.19 98 ILE A C 1
ATOM 778 O O . ILE A 1 98 ? -17.020 -7.345 22.148 1.00 85.19 98 ILE A O 1
ATOM 782 N N . LEU A 1 99 ? -17.471 -9.142 20.876 1.00 84.56 99 LEU A N 1
ATOM 783 C CA . LEU A 1 99 ? -16.080 -9.531 20.663 1.00 84.56 99 LEU A CA 1
ATOM 784 C C . LEU A 1 99 ? -15.578 -9.011 19.309 1.00 84.56 99 LEU A C 1
ATOM 786 O O . LEU A 1 99 ? -16.325 -9.051 18.326 1.00 84.56 99 LEU A O 1
ATOM 790 N N . PRO A 1 100 ? -14.322 -8.538 19.227 1.00 85.38 100 PRO A N 1
ATOM 791 C CA . PRO A 1 100 ? -13.724 -8.190 17.948 1.00 85.38 100 PRO A CA 1
ATOM 792 C C . PRO A 1 100 ? -13.588 -9.441 17.072 1.00 85.38 100 PRO A C 1
ATOM 794 O O . PRO A 1 100 ? -13.260 -10.523 17.561 1.00 85.38 100 PRO A O 1
ATOM 797 N N . SER A 1 101 ? -13.817 -9.290 15.765 1.00 88.75 101 SER A N 1
ATOM 798 C CA . SER A 1 101 ? -13.501 -10.352 14.807 1.00 88.75 101 SER A CA 1
ATOM 799 C C . SER A 1 101 ? -11.982 -10.575 14.735 1.00 88.75 101 SER A C 1
ATOM 801 O O . SER A 1 101 ? -11.223 -9.668 15.095 1.00 88.75 101 SER A O 1
ATOM 803 N N . PRO A 1 102 ? -11.506 -11.729 14.235 1.00 86.44 102 PRO A N 1
ATOM 804 C CA . PRO A 1 102 ? -10.073 -11.981 14.075 1.00 86.44 102 PRO A CA 1
ATOM 805 C C . PRO A 1 102 ? -9.357 -10.901 13.249 1.00 86.44 102 PRO A C 1
ATOM 807 O O . PRO A 1 102 ? -8.252 -10.482 13.593 1.00 86.44 102 PRO A O 1
ATOM 810 N N . GLU A 1 103 ? -10.005 -10.390 12.197 1.00 84.62 103 GLU A N 1
ATOM 811 C CA . GLU A 1 103 ? -9.466 -9.322 11.347 1.00 84.62 103 GLU A CA 1
ATOM 812 C C . GLU A 1 103 ? -9.365 -7.997 12.103 1.00 84.62 103 GLU A C 1
ATOM 814 O O . GLU A 1 103 ? -8.385 -7.266 11.958 1.00 84.62 103 GLU A O 1
ATOM 819 N N . LEU A 1 104 ? -10.373 -7.676 12.920 1.00 81.88 104 LEU A N 1
ATOM 820 C CA . LEU A 1 104 ? -10.361 -6.470 13.736 1.00 81.88 104 LEU A CA 1
ATOM 821 C C . LEU A 1 104 ? -9.310 -6.581 14.840 1.00 81.88 104 LEU A C 1
ATOM 823 O O . LEU A 1 104 ? -8.572 -5.631 15.067 1.00 81.88 104 LEU A O 1
ATOM 827 N N . GLN A 1 105 ? -9.184 -7.739 15.483 1.00 82.69 105 GLN A N 1
ATOM 828 C CA . GLN A 1 105 ? -8.228 -7.957 16.563 1.00 82.69 105 GLN A CA 1
ATOM 829 C C . GLN A 1 105 ? -6.775 -7.794 16.094 1.00 82.69 105 GLN A C 1
ATOM 831 O O . GLN A 1 105 ? -5.974 -7.202 16.815 1.00 82.69 105 GLN A O 1
ATOM 836 N N . ALA A 1 106 ? -6.466 -8.209 14.861 1.00 80.06 106 ALA A N 1
ATOM 837 C CA . ALA A 1 106 ? -5.166 -7.978 14.230 1.00 80.06 106 ALA A CA 1
ATOM 838 C C . ALA A 1 106 ? -4.875 -6.492 13.928 1.00 80.06 106 ALA A C 1
ATOM 840 O O . ALA A 1 106 ? -3.716 -6.106 13.819 1.00 80.06 106 ALA A O 1
ATOM 841 N N . ARG A 1 107 ? -5.911 -5.650 13.791 1.00 75.88 107 ARG A N 1
ATOM 842 C CA . ARG A 1 107 ? -5.780 -4.196 13.561 1.00 75.88 107 ARG A CA 1
ATOM 843 C C . ARG A 1 107 ? -5.847 -3.374 14.848 1.00 75.88 107 ARG A C 1
ATOM 845 O O . ARG A 1 107 ? -5.313 -2.274 14.892 1.00 75.88 107 ARG A O 1
ATOM 852 N N . VAL A 1 108 ? -6.522 -3.891 15.876 1.00 69.81 108 VAL A N 1
ATOM 853 C CA . VAL A 1 108 ? -6.701 -3.252 17.192 1.00 69.81 108 VAL A CA 1
ATOM 854 C C . VAL A 1 108 ? -5.383 -3.163 17.953 1.00 69.81 108 VAL A C 1
ATOM 856 O O . VAL A 1 108 ? -5.184 -2.240 18.736 1.00 69.81 108 VAL A O 1
ATOM 859 N N . SER A 1 109 ? -4.443 -4.064 17.682 1.00 66.00 109 SER A N 1
ATOM 860 C CA . SER A 1 109 ? -3.057 -3.947 18.127 1.00 66.00 109 SER A CA 1
ATOM 861 C C . SER A 1 109 ? -2.283 -2.861 17.364 1.00 66.00 109 SER A C 1
ATOM 863 O O . SER A 1 109 ? -1.128 -3.091 17.056 1.00 66.00 109 SER A O 1
ATOM 865 N N . GLY A 1 110 ? -2.901 -1.730 17.009 1.00 68.56 110 GLY A N 1
ATOM 866 C CA . GLY A 1 110 ? -2.279 -0.608 16.298 1.00 68.56 110 GLY A CA 1
ATOM 867 C C . GLY A 1 110 ? -1.655 -0.950 14.935 1.00 68.56 110 GLY A C 1
ATOM 868 O O . GLY A 1 110 ? -1.411 -2.100 14.575 1.00 68.56 110 GLY A O 1
ATOM 869 N N . ALA A 1 111 ? -1.363 0.077 14.139 1.00 72.19 111 ALA A N 1
ATOM 870 C CA . ALA A 1 111 ? -0.528 -0.100 12.955 1.00 72.19 111 ALA A CA 1
ATOM 871 C C . ALA A 1 111 ? 0.947 -0.100 13.382 1.00 72.19 111 ALA A C 1
ATOM 873 O O . ALA A 1 111 ? 1.437 0.883 13.948 1.00 72.19 111 ALA A O 1
ATOM 874 N N . SER A 1 112 ? 1.670 -1.190 13.118 1.00 78.62 112 SER A N 1
ATOM 875 C CA . SER A 1 112 ? 3.120 -1.195 13.296 1.00 78.62 112 SER A CA 1
ATOM 876 C C . SER A 1 112 ? 3.781 -0.259 12.279 1.00 78.62 112 SER A C 1
ATOM 878 O O . SER A 1 112 ? 3.186 0.117 11.267 1.00 78.62 112 SER A O 1
ATOM 880 N N . GLU A 1 113 ? 5.047 0.095 12.503 1.00 80.62 113 GLU A N 1
ATOM 881 C CA . GLU A 1 113 ? 5.825 0.875 11.531 1.00 80.62 113 GLU A CA 1
ATOM 882 C C . GLU A 1 113 ? 5.789 0.242 10.132 1.00 80.62 113 GLU A C 1
ATOM 884 O O . GLU A 1 113 ? 5.624 0.939 9.131 1.00 80.62 113 GLU A O 1
ATOM 889 N N . ARG A 1 114 ? 5.873 -1.093 10.072 1.00 83.94 114 ARG A N 1
ATOM 890 C CA . ARG A 1 114 ? 5.746 -1.843 8.826 1.00 83.94 114 ARG A CA 1
ATOM 891 C C . ARG A 1 114 ? 4.389 -1.577 8.179 1.00 83.94 114 ARG A C 1
ATOM 893 O O . ARG A 1 114 ? 4.342 -1.231 7.008 1.00 83.94 114 ARG A O 1
ATOM 900 N N . ASP A 1 115 ? 3.300 -1.693 8.924 1.00 84.00 115 ASP A N 1
ATOM 901 C CA . ASP A 1 115 ? 1.954 -1.534 8.366 1.00 84.00 115 ASP A CA 1
ATOM 902 C C . ASP A 1 115 ? 1.730 -0.122 7.822 1.00 84.00 115 ASP A C 1
ATOM 904 O O . ASP A 1 115 ? 1.132 0.045 6.761 1.00 84.00 115 ASP A O 1
ATOM 908 N N . ILE A 1 116 ? 2.284 0.889 8.494 1.00 83.44 116 ILE A N 1
ATOM 909 C CA . ILE A 1 116 ? 2.214 2.289 8.061 1.00 83.44 116 ILE A CA 1
ATOM 910 C C . ILE A 1 116 ? 2.999 2.501 6.767 1.00 83.44 116 ILE A C 1
ATOM 912 O O . ILE A 1 116 ? 2.485 3.120 5.836 1.00 83.44 116 ILE A O 1
ATOM 916 N N . VAL A 1 117 ? 4.213 1.954 6.670 1.00 87.56 117 VAL A N 1
ATOM 917 C CA . VAL A 1 117 ? 5.035 2.047 5.454 1.00 87.56 117 VAL A CA 1
ATOM 918 C C . VAL A 1 117 ? 4.364 1.328 4.284 1.00 87.56 117 VAL A C 1
ATOM 920 O O . VAL A 1 117 ? 4.282 1.886 3.192 1.00 87.56 117 VAL A O 1
ATOM 923 N N . TYR A 1 118 ? 3.845 0.118 4.499 1.00 87.88 118 TYR A N 1
ATOM 924 C CA . TYR A 1 118 ? 3.182 -0.660 3.450 1.00 87.88 118 TYR A CA 1
ATOM 925 C C . TYR A 1 118 ? 1.877 -0.003 2.991 1.00 87.88 118 TYR A C 1
ATOM 927 O O . TYR A 1 118 ? 1.650 0.118 1.788 1.00 87.88 118 TYR A O 1
ATOM 935 N N . ALA A 1 119 ? 1.041 0.462 3.922 1.00 87.75 119 ALA A N 1
ATOM 936 C CA . ALA A 1 119 ? -0.197 1.160 3.593 1.00 87.75 119 ALA A CA 1
ATOM 937 C C . ALA A 1 119 ? 0.078 2.500 2.894 1.00 87.75 119 ALA A C 1
ATOM 939 O O . ALA A 1 119 ? -0.561 2.810 1.890 1.00 87.75 119 ALA A O 1
ATOM 940 N N . GLY A 1 120 ? 1.058 3.268 3.378 1.00 89.19 120 GLY A N 1
ATOM 941 C CA . GLY A 1 120 ? 1.470 4.535 2.776 1.00 89.19 120 GLY A CA 1
ATOM 942 C C . GLY A 1 120 ? 2.033 4.358 1.367 1.00 89.19 120 GLY A C 1
ATOM 943 O O . GLY A 1 120 ? 1.679 5.116 0.462 1.00 89.19 120 GLY A O 1
ATOM 944 N N . LEU A 1 121 ? 2.855 3.326 1.150 1.00 91.75 121 LEU A N 1
ATOM 945 C CA . LEU A 1 121 ? 3.374 2.975 -0.170 1.00 91.75 121 LEU A CA 1
ATOM 946 C C . LEU A 1 121 ? 2.239 2.561 -1.111 1.00 91.75 121 LEU A C 1
ATOM 948 O O . LEU A 1 121 ? 2.133 3.108 -2.206 1.00 91.75 121 LEU A O 1
ATOM 952 N N . ALA A 1 122 ? 1.370 1.640 -0.682 1.00 89.44 122 ALA A N 1
ATOM 953 C CA . ALA A 1 122 ? 0.243 1.172 -1.485 1.00 89.44 122 ALA A CA 1
ATOM 954 C C . ALA A 1 122 ? -0.673 2.331 -1.896 1.00 89.44 122 ALA A C 1
ATOM 956 O O . ALA A 1 122 ? -0.980 2.483 -3.078 1.00 89.44 122 ALA A O 1
ATOM 957 N N . TYR A 1 123 ? -1.025 3.197 -0.942 1.00 90.44 123 TYR A N 1
ATOM 958 C CA . TYR A 1 123 ? -1.806 4.402 -1.198 1.00 90.44 123 TYR A CA 1
ATOM 959 C C . TYR A 1 123 ? -1.117 5.322 -2.213 1.00 90.44 123 TYR A C 1
ATOM 961 O O . TYR A 1 123 ? -1.738 5.742 -3.186 1.00 90.44 123 TYR A O 1
ATOM 969 N N . THR A 1 124 ? 0.174 5.608 -2.031 1.00 90.44 124 THR A N 1
ATOM 970 C CA . THR A 1 124 ? 0.928 6.514 -2.914 1.00 90.44 124 THR A CA 1
ATOM 971 C C . THR A 1 124 ? 0.992 5.987 -4.346 1.00 90.44 124 THR A C 1
ATOM 973 O O . THR A 1 124 ? 0.755 6.745 -5.292 1.00 90.44 124 THR A O 1
ATOM 976 N N . MET A 1 125 ? 1.256 4.688 -4.517 1.00 90.25 125 MET A N 1
ATOM 977 C CA . MET A 1 125 ? 1.297 4.050 -5.834 1.00 90.25 125 MET A CA 1
ATOM 978 C C . MET A 1 125 ? -0.095 4.047 -6.479 1.00 90.25 125 MET A C 1
ATOM 980 O O . MET A 1 125 ? -0.243 4.480 -7.619 1.00 90.25 125 MET A O 1
ATOM 984 N N . GLU A 1 126 ? -1.142 3.669 -5.741 1.00 90.00 126 GLU A N 1
ATOM 985 C CA . GLU A 1 126 ? -2.518 3.650 -6.250 1.00 90.00 126 GLU A CA 1
ATOM 986 C C . GLU A 1 126 ? -2.995 5.042 -6.693 1.00 90.00 126 GLU A C 1
ATOM 988 O O . GLU A 1 126 ? -3.567 5.194 -7.774 1.00 90.00 126 GLU A O 1
ATOM 993 N N . GLN A 1 127 ? -2.746 6.076 -5.885 1.00 88.38 127 GLN A N 1
ATOM 994 C CA . GLN A 1 127 ? -3.108 7.446 -6.251 1.00 88.38 127 GLN A CA 1
ATOM 995 C C . GLN A 1 127 ? -2.322 7.920 -7.475 1.00 88.38 127 GLN A C 1
ATOM 997 O O . GLN A 1 127 ? -2.906 8.502 -8.387 1.00 88.38 127 GLN A O 1
ATOM 1002 N N . SER A 1 128 ? -1.025 7.614 -7.544 1.00 86.50 128 SER A N 1
ATOM 1003 C CA . SER A 1 128 ? -0.175 7.991 -8.678 1.00 86.50 128 SER A CA 1
ATOM 1004 C C . SER A 1 128 ? -0.580 7.285 -9.978 1.00 86.50 128 SER A C 1
ATOM 1006 O O . SER A 1 128 ? -0.469 7.880 -11.048 1.00 86.50 128 SER A O 1
ATOM 1008 N N . ALA A 1 129 ? -1.105 6.057 -9.903 1.00 84.81 129 ALA A N 1
ATOM 1009 C CA . ALA A 1 129 ? -1.652 5.340 -11.056 1.00 84.81 129 ALA A CA 1
ATOM 1010 C C . ALA A 1 129 ? -2.956 5.954 -11.583 1.00 84.81 129 ALA A C 1
ATOM 1012 O O . ALA A 1 129 ? -3.223 5.909 -12.782 1.00 84.81 129 ALA A O 1
ATOM 1013 N N . LYS A 1 130 ? -3.778 6.521 -10.691 1.00 81.31 130 LYS A N 1
ATOM 1014 C CA . LYS A 1 130 ? -5.060 7.149 -11.046 1.00 81.31 130 LYS A CA 1
ATOM 1015 C C . LYS A 1 130 ? -4.895 8.507 -11.715 1.00 81.31 130 LYS A C 1
ATOM 1017 O O . LYS A 1 130 ? -5.824 8.946 -12.390 1.00 81.31 130 LYS A O 1
ATOM 1022 N N . VAL A 1 131 ? -3.753 9.178 -11.537 1.00 74.31 131 VAL A N 1
ATOM 1023 C CA . VAL A 1 131 ? -3.473 10.453 -12.208 1.00 74.31 131 VAL A CA 1
ATOM 1024 C C . VAL A 1 131 ? -3.385 10.192 -13.714 1.00 74.31 131 VAL A C 1
ATOM 1026 O O . VAL A 1 131 ? -2.433 9.545 -14.161 1.00 74.31 131 VAL A O 1
ATOM 1029 N N . PRO A 1 132 ? -4.336 10.688 -14.530 1.00 54.09 132 PRO A N 1
ATOM 1030 C CA . PRO A 1 132 ? -4.305 10.439 -15.957 1.00 54.09 132 PRO A CA 1
ATOM 1031 C C . PRO A 1 132 ? -3.107 11.184 -16.536 1.00 54.09 132 PRO A C 1
ATOM 1033 O O . PRO A 1 132 ? -3.141 12.405 -16.715 1.00 54.09 132 PRO A O 1
ATOM 1036 N N . ARG A 1 133 ? -2.038 10.462 -16.885 1.00 55.56 133 ARG A N 1
ATOM 1037 C CA . ARG A 1 133 ? -1.141 10.994 -17.906 1.00 55.56 133 ARG A CA 1
ATOM 1038 C C . ARG A 1 133 ? -1.985 11.058 -19.168 1.00 55.56 133 ARG A C 1
ATOM 1040 O O . ARG A 1 133 ? -2.510 10.040 -19.613 1.00 55.56 133 ARG A O 1
ATOM 1047 N N . ARG A 1 134 ? -2.127 12.251 -19.745 1.00 41.69 134 ARG A N 1
ATOM 1048 C CA . ARG A 1 134 ? -2.552 12.413 -21.140 1.00 41.69 134 ARG A CA 1
ATOM 1049 C C . ARG A 1 134 ? -1.470 11.788 -22.028 1.00 41.69 134 ARG A C 1
ATOM 1051 O O . ARG A 1 134 ? -0.701 12.501 -22.656 1.00 41.69 134 ARG A O 1
ATOM 1058 N N . ALA A 1 135 ? -1.350 10.466 -22.006 1.00 45.34 135 ALA A N 1
ATOM 1059 C CA . ALA A 1 135 ? -0.574 9.713 -22.965 1.00 45.34 135 ALA A CA 1
ATOM 1060 C C . ALA A 1 135 ? -1.492 9.535 -24.182 1.00 45.34 135 ALA A C 1
ATOM 1062 O O . ALA A 1 135 ? -2.520 8.860 -24.068 1.00 45.34 135 ALA A O 1
ATOM 1063 N N . PRO A 1 136 ? -1.211 10.196 -25.316 1.00 37.50 136 PRO A N 1
ATOM 1064 C CA . PRO A 1 136 ? -2.000 9.996 -26.521 1.00 37.50 136 PRO A CA 1
ATOM 1065 C C . PRO A 1 136 ? -1.835 8.535 -26.961 1.00 37.50 136 PRO A C 1
ATOM 1067 O O . PRO A 1 136 ? -0.751 8.138 -27.369 1.00 37.50 136 PRO A O 1
ATOM 1070 N N . GLY A 1 137 ? -2.889 7.721 -26.827 1.00 47.28 137 GLY A N 1
ATOM 1071 C CA . GLY A 1 137 ? -2.907 6.339 -27.329 1.00 47.28 137 GLY A CA 1
ATOM 1072 C C . GLY A 1 137 ? -3.450 5.272 -26.376 1.00 47.28 137 GLY A C 1
ATOM 1073 O O . GLY A 1 137 ? -3.832 4.205 -26.850 1.00 47.28 137 GLY A O 1
ATOM 1074 N N . LEU A 1 138 ? -3.571 5.535 -25.067 1.00 46.94 138 LEU A N 1
ATOM 1075 C CA . LEU A 1 138 ? -4.247 4.590 -24.168 1.00 46.94 138 LEU A CA 1
ATOM 1076 C C . LEU A 1 138 ? -5.766 4.724 -24.331 1.00 46.94 138 LEU A C 1
ATOM 1078 O O . LEU A 1 138 ? -6.402 5.612 -23.764 1.00 46.94 138 LEU A O 1
ATOM 1082 N N . THR A 1 139 ? -6.361 3.850 -25.139 1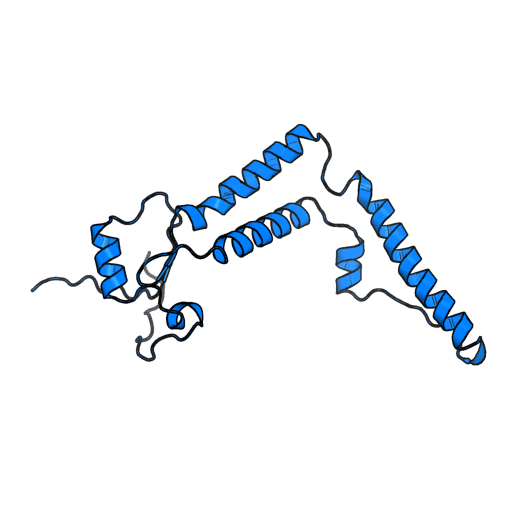.00 41.97 139 THR A N 1
ATOM 1083 C CA . THR A 1 139 ? -7.819 3.729 -25.188 1.00 41.97 139 THR A CA 1
ATOM 1084 C C . THR A 1 139 ? -8.343 3.162 -23.858 1.00 41.97 139 THR A C 1
ATOM 1086 O O . THR A 1 139 ? -7.683 2.317 -23.246 1.00 41.97 139 THR A O 1
ATOM 1089 N N . PRO A 1 140 ? -9.547 3.563 -23.405 1.00 42.09 140 PRO A N 1
ATOM 1090 C CA . PRO A 1 140 ? -10.154 3.049 -22.170 1.00 42.09 140 PRO A CA 1
ATOM 1091 C C . PRO A 1 140 ? -10.278 1.514 -22.106 1.00 42.09 140 PRO A C 1
ATOM 1093 O O . PRO A 1 140 ? -10.359 0.948 -21.020 1.00 42.09 140 PRO A O 1
ATOM 1096 N N . ALA A 1 141 ? -10.256 0.833 -23.257 1.00 41.47 141 ALA A N 1
ATOM 1097 C CA . ALA A 1 141 ? -10.348 -0.621 -23.363 1.00 41.47 141 ALA A CA 1
ATOM 1098 C C . ALA A 1 141 ? -9.140 -1.363 -22.757 1.00 41.47 141 ALA A C 1
ATOM 1100 O O . ALA A 1 141 ? -9.316 -2.436 -22.185 1.00 41.47 141 ALA A O 1
ATOM 1101 N N . LEU A 1 142 ? -7.935 -0.782 -22.823 1.00 46.56 142 LEU A N 1
ATOM 1102 C CA . LEU A 1 142 ? -6.717 -1.397 -22.276 1.00 46.56 142 LEU A CA 1
ATOM 1103 C C . LEU A 1 142 ? -6.666 -1.302 -20.738 1.00 46.56 142 LEU A C 1
ATOM 1105 O O . LEU A 1 142 ? -6.139 -2.185 -20.069 1.00 46.56 142 LEU A O 1
ATOM 1109 N N . ILE A 1 143 ? -7.261 -0.244 -20.174 1.00 46.44 143 ILE A N 1
ATOM 1110 C CA . ILE A 1 143 ? -7.348 0.003 -18.724 1.00 46.44 143 ILE A CA 1
ATOM 1111 C C . ILE A 1 143 ? -8.383 -0.928 -18.067 1.00 46.44 143 ILE A C 1
ATOM 1113 O O . ILE A 1 143 ? -8.240 -1.296 -16.905 1.00 46.44 143 ILE A O 1
ATOM 1117 N N . ALA A 1 144 ? -9.405 -1.353 -18.816 1.00 40.72 144 ALA A N 1
ATOM 1118 C CA . ALA A 1 144 ? -10.496 -2.196 -18.327 1.00 40.72 144 ALA A CA 1
ATOM 1119 C C . ALA A 1 144 ? -10.187 -3.711 -18.309 1.00 40.72 144 ALA A C 1
ATOM 1121 O O . ALA A 1 144 ? -11.088 -4.510 -18.062 1.00 40.72 144 ALA A O 1
ATOM 1122 N N . GLY A 1 145 ? -8.942 -4.131 -18.570 1.00 38.91 145 GLY A N 1
ATOM 1123 C CA . GLY A 1 145 ? -8.540 -5.541 -18.468 1.00 38.91 145 GLY A CA 1
ATOM 1124 C C . GLY A 1 145 ? -9.083 -6.459 -19.571 1.00 38.91 145 GLY A C 1
ATOM 1125 O O . GLY A 1 145 ? -9.036 -7.680 -19.429 1.00 38.91 145 GLY A O 1
ATOM 1126 N N . ALA A 1 146 ? -9.579 -5.909 -20.682 1.00 40.47 146 ALA A N 1
ATOM 1127 C CA . ALA A 1 146 ? -9.963 -6.706 -21.841 1.00 40.47 146 ALA A CA 1
ATOM 1128 C C . ALA A 1 146 ? -8.706 -7.141 -22.618 1.00 40.47 146 ALA A C 1
ATOM 1130 O O . ALA A 1 146 ? -8.245 -6.443 -23.522 1.00 40.47 146 ALA A O 1
ATOM 1131 N N . LEU A 1 147 ? -8.132 -8.295 -22.252 1.00 43.53 147 LEU A N 1
ATOM 1132 C CA . LEU A 1 147 ? -7.105 -8.955 -23.061 1.00 43.53 147 LEU A CA 1
ATOM 1133 C C . LEU A 1 147 ? -7.687 -9.318 -24.442 1.00 43.53 147 LEU A C 1
ATOM 1135 O O . LEU A 1 147 ? -8.747 -9.949 -24.498 1.00 43.53 147 LEU A O 1
ATOM 1139 N N . PRO A 1 148 ? -7.010 -9.002 -25.560 1.00 40.44 148 PRO A N 1
ATOM 1140 C CA . PRO A 1 148 ? -7.404 -9.531 -26.856 1.00 40.44 148 PRO A CA 1
ATOM 1141 C C . PRO A 1 148 ? -7.194 -11.053 -26.878 1.00 40.44 148 PRO A C 1
ATOM 1143 O O . PRO A 1 148 ? -6.101 -11.560 -26.620 1.00 40.44 148 PRO A O 1
ATOM 1146 N N . ALA A 1 149 ? -8.262 -11.792 -27.176 1.00 41.41 149 ALA A N 1
ATOM 1147 C CA . ALA A 1 149 ? -8.227 -13.239 -27.343 1.00 41.41 149 ALA A CA 1
ATOM 1148 C C . ALA A 1 149 ? -7.305 -13.614 -28.517 1.00 41.41 149 ALA A C 1
ATOM 1150 O O . ALA A 1 149 ? -7.563 -13.215 -29.652 1.00 41.41 149 ALA A O 1
ATOM 1151 N N . GLY A 1 150 ? -6.243 -14.384 -28.252 1.00 39.66 150 GLY A N 1
ATOM 1152 C CA . GLY A 1 150 ? -5.405 -14.951 -29.319 1.00 39.66 150 GLY A CA 1
ATOM 1153 C C . GLY A 1 150 ? -3.916 -15.167 -29.031 1.00 39.66 150 GLY A C 1
ATOM 1154 O O . GLY A 1 150 ? -3.187 -15.473 -29.970 1.00 39.66 150 GLY A O 1
ATOM 1155 N N . CYS A 1 151 ? -3.428 -15.024 -27.795 1.00 38.19 151 CYS A N 1
ATOM 1156 C CA . CYS A 1 151 ? -2.010 -15.279 -27.510 1.00 38.19 151 CYS A CA 1
ATOM 1157 C C . CYS A 1 151 ? -1.760 -16.784 -27.246 1.00 38.19 151 CYS A C 1
ATOM 1159 O O . CYS A 1 151 ? -2.420 -17.344 -26.365 1.00 38.19 151 CYS A O 1
ATOM 1161 N N . PRO A 1 152 ? -0.859 -17.465 -27.986 1.00 38.91 152 PRO A N 1
ATOM 1162 C CA . PRO A 1 152 ? -0.534 -18.871 -27.738 1.00 38.91 152 PRO A CA 1
ATOM 1163 C C . PRO A 1 152 ? 0.194 -19.047 -26.389 1.00 38.91 152 PRO A C 1
ATOM 1165 O O . PRO A 1 152 ? 0.875 -18.122 -25.941 1.00 38.91 152 PRO A O 1
ATOM 1168 N N . PRO A 1 153 ? 0.065 -20.214 -25.725 1.00 39.34 153 PRO A N 1
ATOM 1169 C CA . PRO A 1 153 ? 0.623 -20.432 -24.393 1.00 39.34 153 PRO A CA 1
ATOM 1170 C C . PRO A 1 153 ? 2.155 -20.321 -24.404 1.00 39.34 153 PRO A C 1
ATOM 1172 O O . PRO A 1 153 ? 2.835 -20.958 -25.209 1.00 39.34 153 PRO A O 1
ATOM 1175 N N . SER A 1 154 ? 2.691 -19.497 -23.503 1.00 47.44 154 SER A N 1
ATOM 1176 C CA . SER A 1 154 ? 4.127 -19.305 -23.289 1.00 47.44 154 SER A CA 1
ATOM 1177 C C . SER A 1 154 ? 4.803 -20.604 -22.840 1.00 47.44 154 SER A C 1
ATOM 1179 O O . SER A 1 154 ? 4.316 -21.268 -21.924 1.00 47.44 154 SER A O 1
ATOM 1181 N N . ALA A 1 155 ? 5.938 -20.942 -23.458 1.00 40.19 155 ALA A N 1
ATOM 1182 C CA . ALA A 1 155 ? 6.796 -22.052 -23.044 1.00 40.19 155 ALA A CA 1
ATOM 1183 C C 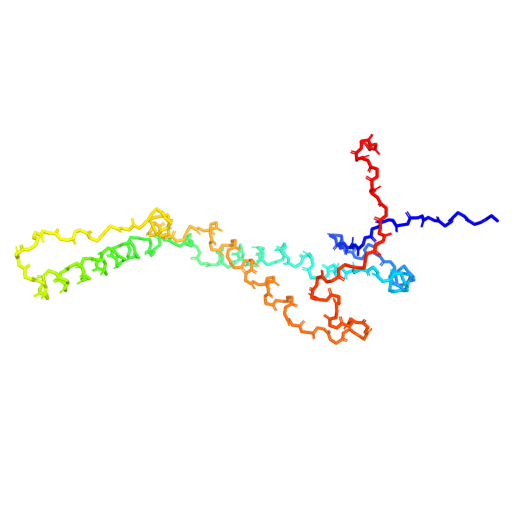. ALA A 1 155 ? 7.363 -21.833 -21.619 1.00 40.19 155 ALA A C 1
ATOM 1185 O O . ALA A 1 155 ? 7.562 -20.680 -21.222 1.00 40.19 155 ALA A O 1
ATOM 1186 N N . PRO A 1 156 ? 7.606 -22.910 -20.846 1.00 33.66 156 PRO A N 1
ATOM 1187 C CA . PRO A 1 156 ? 7.987 -22.818 -19.441 1.00 33.66 156 PRO A CA 1
ATOM 1188 C C . PRO A 1 156 ? 9.389 -22.232 -19.229 1.00 33.66 156 PRO A C 1
ATOM 1190 O O . PRO A 1 156 ? 10.309 -22.411 -20.025 1.00 33.66 156 PRO A O 1
ATOM 1193 N N . LEU A 1 157 ? 9.504 -21.520 -18.110 1.00 40.78 157 LEU A N 1
ATOM 1194 C CA . LEU A 1 157 ? 10.599 -20.658 -17.670 1.00 40.78 157 LEU A CA 1
ATOM 1195 C C . LEU A 1 157 ? 11.765 -21.471 -17.058 1.00 40.78 157 LEU A C 1
ATOM 1197 O O . LEU A 1 157 ? 12.148 -21.248 -15.920 1.00 40.78 157 LEU A O 1
ATOM 1201 N N . GLU A 1 158 ? 12.307 -22.436 -17.804 1.00 31.31 158 GLU A N 1
ATOM 1202 C CA . GLU A 1 158 ? 13.404 -23.333 -17.372 1.00 31.31 158 GLU A CA 1
ATOM 1203 C C . GLU A 1 158 ? 14.628 -23.214 -18.305 1.00 31.31 158 GLU A C 1
ATOM 1205 O O . GLU A 1 158 ? 15.172 -24.205 -18.788 1.00 31.31 158 GLU A O 1
ATOM 1210 N N . ALA A 1 159 ? 15.048 -21.987 -18.623 1.00 33.03 159 ALA A N 1
ATOM 1211 C CA . ALA A 1 159 ? 16.295 -21.757 -19.356 1.00 33.03 159 ALA A CA 1
ATOM 1212 C C . ALA A 1 159 ? 16.863 -20.352 -19.103 1.00 33.03 159 ALA A C 1
ATOM 1214 O O . ALA A 1 159 ? 16.871 -19.522 -20.010 1.00 33.03 159 ALA A O 1
ATOM 1215 N N . TRP A 1 160 ? 17.319 -20.105 -17.873 1.00 36.59 160 TRP A N 1
ATOM 1216 C CA . TRP A 1 160 ? 18.378 -19.143 -17.542 1.00 36.59 160 TRP A CA 1
ATOM 1217 C C . TRP A 1 160 ? 19.193 -19.690 -16.375 1.00 36.59 160 TRP A C 1
ATOM 1219 O O . TRP A 1 160 ? 18.560 -20.123 -15.387 1.00 36.59 160 TRP A O 1
#

InterPro domains:
  IPR006096 Glutamate/phenylalanine/leucine/valine/L-tryptophan dehydrogenase, C-terminal [PF00208] (10-67)
  IPR006096 Glutamate/phenylalanine/leucine/valine/L-tryptophan dehydrogenase, C-terminal [SM00839] (1-120)
  IPR036291 NAD(P)-binding domain superfamily [SSF51735] (9-133)

Sequence (160 aa):
MSPLLCLCFQIIVEAANGPTTPAAHDIFLQRNILVIPDVYVNAGGVTVSFFEWLKNLNHVSYGRLSFQYEWESSHHLLQSVQHSLERCFGKARGEIPILPSPELQARVSGASERDIVYAGLAYTMEQSAKVPRRAPGLTPALIAGALPAGCPPSAPLEAW

Organism: NCBI:txid75864

Secondary structure (DSSP, 8-state):
---------SEEE--SSS-S-HHHHHHHHHTT-EEE-HHHHTHHHHHHHHHHHHHHHH-S-TTTTTHHHHHHHHHHHHHHHHHHHHHHH-GGG-----PPPHHHHHHHS---HHHHHHHHHHHHHHHHHHS----TT--HHHHTT-PPS-PPPPPPS---